Protein AF-A0A7V7UV80-F1 (afdb_monomer)

Radius of gyration: 14.43 Å; Cα contacts (8 Å, |Δi|>4): 220; chains: 1; bounding box: 32×30×46 Å

Foldseek 3Di:
DAAAFDWDWDDDPPDLWTKIFTADCPVQLVQWDFKDKVNHTFAADRDADCVPPDVVCVLVDDGQKYKYFDDPDDDPDPDPHGIMMIGHVVVVVVVCVVPVDQKIWMWIDGPPYDIDIDIDGNVVVVVPPD

Organism: NCBI:txid1071718

Structure (mmCIF, N/CA/C/O backbone):
data_AF-A0A7V7UV80-F1
#
_entry.id   AF-A0A7V7UV80-F1
#
loop_
_atom_site.group_PDB
_atom_site.id
_atom_site.type_symbol
_atom_site.label_atom_id
_atom_site.label_alt_id
_atom_site.label_comp_id
_atom_site.label_asym_id
_atom_site.label_entity_id
_atom_site.label_seq_id
_atom_site.pdbx_PDB_ins_code
_atom_site.Cartn_x
_atom_site.Cartn_y
_atom_site.Cartn_z
_atom_site.occupancy
_atom_site.B_iso_or_equiv
_atom_site.auth_seq_id
_atom_site.auth_comp_id
_atom_site.auth_asym_id
_atom_site.auth_atom_id
_atom_site.pdbx_PDB_model_num
ATOM 1 N N . MET A 1 1 ? -3.753 -13.289 -16.433 1.00 81.06 1 MET A N 1
ATOM 2 C CA . MET A 1 1 ? -3.576 -12.337 -15.319 1.00 81.06 1 MET A CA 1
ATOM 3 C C . MET A 1 1 ? -2.079 -12.171 -15.110 1.00 81.06 1 MET A C 1
ATOM 5 O O . MET A 1 1 ? -1.389 -13.186 -15.100 1.00 81.06 1 MET A O 1
ATOM 9 N N . LYS A 1 2 ? -1.572 -10.935 -15.088 1.00 91.25 2 LYS A N 1
ATOM 10 C CA . LYS A 1 2 ? -0.153 -10.633 -14.846 1.00 91.25 2 LYS A CA 1
ATOM 11 C C . LYS A 1 2 ? 0.145 -10.722 -13.345 1.00 91.25 2 LYS A C 1
ATOM 13 O O . LYS A 1 2 ? -0.745 -10.487 -12.529 1.00 91.25 2 LYS A O 1
ATOM 18 N N . ALA A 1 3 ? 1.382 -11.052 -12.989 1.00 89.38 3 ALA A N 1
ATOM 19 C CA . ALA A 1 3 ? 1.836 -10.922 -11.609 1.00 89.38 3 ALA A CA 1
ATOM 20 C C . ALA A 1 3 ? 1.976 -9.434 -11.256 1.00 89.38 3 ALA A C 1
ATOM 22 O O . ALA A 1 3 ? 2.454 -8.651 -12.079 1.00 89.38 3 ALA A O 1
ATOM 23 N N . ALA A 1 4 ? 1.528 -9.058 -10.061 1.00 91.56 4 ALA A N 1
ATOM 24 C CA . ALA A 1 4 ? 1.824 -7.757 -9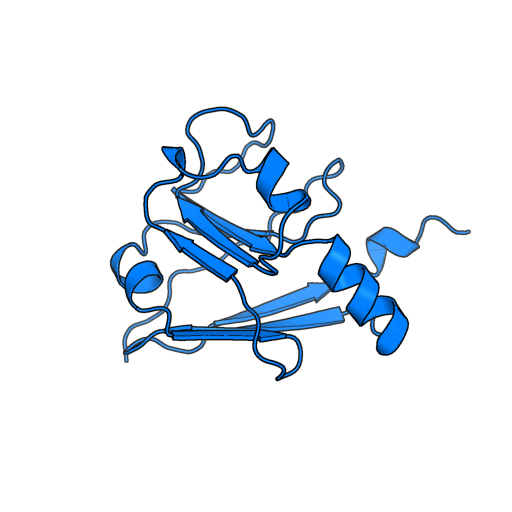.473 1.00 91.56 4 ALA A CA 1
ATOM 25 C C . ALA A 1 4 ? 3.321 -7.664 -9.100 1.00 91.56 4 ALA A C 1
ATOM 27 O O . ALA A 1 4 ? 3.971 -8.712 -8.980 1.00 91.56 4 ALA A O 1
ATOM 28 N N . PRO A 1 5 ? 3.882 -6.451 -8.930 1.00 92.50 5 PRO A N 1
ATOM 29 C CA . PRO A 1 5 ? 5.222 -6.295 -8.375 1.00 92.50 5 PRO A CA 1
ATOM 30 C C . PRO A 1 5 ? 5.316 -6.933 -6.985 1.00 92.50 5 PRO A C 1
ATOM 32 O O . PRO A 1 5 ? 4.309 -7.177 -6.321 1.00 92.50 5 PRO A O 1
ATOM 35 N N . ILE A 1 6 ? 6.540 -7.227 -6.554 1.00 91.12 6 ILE A N 1
ATOM 36 C CA . ILE A 1 6 ? 6.800 -7.747 -5.211 1.00 91.12 6 ILE A CA 1
ATOM 37 C C . ILE A 1 6 ? 6.981 -6.554 -4.280 1.00 91.12 6 ILE A C 1
ATOM 39 O O . ILE A 1 6 ? 7.903 -5.766 -4.473 1.00 91.12 6 ILE A O 1
ATOM 43 N N . LEU A 1 7 ? 6.120 -6.448 -3.269 1.00 91.44 7 LEU A N 1
ATOM 44 C CA . LEU A 1 7 ? 6.193 -5.396 -2.263 1.00 91.44 7 LEU A CA 1
ATOM 45 C C . LEU A 1 7 ? 6.986 -5.871 -1.047 1.00 91.44 7 LEU A C 1
ATOM 47 O O . LEU A 1 7 ? 6.811 -6.996 -0.574 1.00 91.44 7 LEU A O 1
ATOM 51 N N . LYS A 1 8 ? 7.837 -4.989 -0.530 1.00 88.38 8 LYS A N 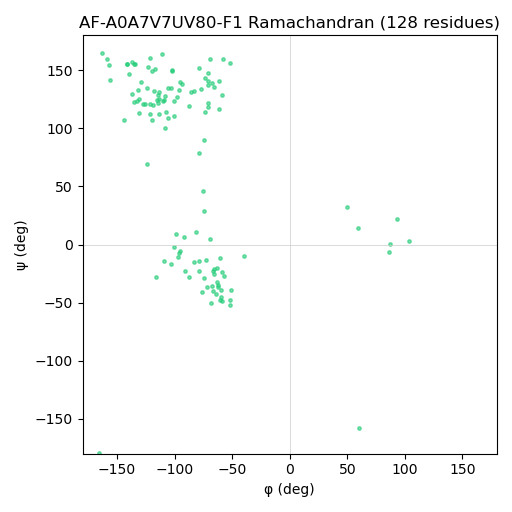1
ATOM 52 C CA . LYS A 1 8 ? 8.632 -5.183 0.683 1.00 88.38 8 LYS A CA 1
ATOM 53 C C . LYS A 1 8 ? 8.140 -4.201 1.734 1.00 88.38 8 LYS A C 1
ATOM 55 O O . LYS A 1 8 ? 8.062 -3.005 1.465 1.00 88.38 8 LYS A O 1
ATOM 60 N N . SER A 1 9 ? 7.758 -4.696 2.910 1.00 82.88 9 SER A N 1
ATOM 61 C CA . SER A 1 9 ? 7.421 -3.818 4.033 1.00 82.88 9 SER A CA 1
ATOM 62 C C . SER A 1 9 ? 8.673 -3.074 4.464 1.00 82.88 9 SER A C 1
ATOM 64 O O . SER A 1 9 ? 9.727 -3.699 4.613 1.00 82.88 9 SER A O 1
ATOM 66 N N . VAL A 1 10 ? 8.551 -1.776 4.705 1.00 75.75 10 VAL A N 1
ATOM 67 C CA . VAL A 1 10 ? 9.644 -0.983 5.252 1.00 75.75 10 VAL A CA 1
ATOM 68 C C . VAL A 1 10 ? 9.235 -0.506 6.637 1.00 75.75 10 VAL A C 1
ATOM 70 O O . VAL A 1 10 ? 8.154 0.048 6.824 1.00 75.75 10 VAL A O 1
ATOM 73 N N . THR A 1 11 ? 10.107 -0.748 7.608 1.00 65.88 11 THR A N 1
ATOM 74 C CA . THR A 1 11 ? 9.933 -0.284 8.983 1.00 65.88 11 THR A CA 1
ATOM 75 C C . THR A 1 11 ? 10.967 0.793 9.238 1.00 65.88 11 THR A C 1
ATOM 77 O O . THR A 1 11 ? 12.161 0.544 9.084 1.00 65.88 11 THR A O 1
ATOM 80 N N . VAL A 1 12 ? 10.520 1.980 9.634 1.00 61.44 12 VAL A N 1
ATOM 81 C CA . VAL A 1 12 ? 11.416 3.078 9.997 1.00 61.44 12 VAL A CA 1
ATOM 82 C C . VAL A 1 12 ? 11.118 3.482 11.420 1.00 61.44 12 VAL A C 1
ATOM 84 O O . VAL A 1 12 ? 10.002 3.874 11.737 1.00 61.44 12 VAL A O 1
ATOM 87 N N . GLU A 1 13 ? 12.133 3.391 12.276 1.00 54.94 13 GLU A N 1
ATOM 88 C CA . GLU A 1 13 ? 12.001 3.617 13.720 1.00 54.94 13 GLU A CA 1
ATOM 89 C C . GLU A 1 13 ? 11.472 5.021 14.070 1.00 54.94 13 GLU A C 1
ATOM 91 O O . GLU A 1 13 ? 10.879 5.208 15.129 1.00 54.94 13 GLU A O 1
ATOM 96 N N . SER A 1 14 ? 11.650 6.004 13.181 1.00 52.12 14 SER A N 1
ATOM 97 C CA . SER A 1 14 ? 11.178 7.385 13.346 1.00 52.12 14 SER A CA 1
ATOM 98 C C . SER A 1 14 ? 9.842 7.694 12.662 1.00 52.12 14 SER A C 1
ATOM 100 O O . SER A 1 14 ? 9.270 8.755 12.913 1.00 52.12 14 SER A O 1
ATOM 102 N N . VAL A 1 15 ? 9.329 6.800 11.810 1.00 52.91 15 VAL A N 1
ATOM 103 C CA . VAL A 1 15 ? 8.117 7.030 11.016 1.00 52.91 15 VAL A CA 1
ATOM 104 C C . VAL A 1 15 ? 7.080 5.977 11.386 1.00 52.91 15 VAL A C 1
ATOM 106 O O . VAL A 1 15 ? 7.155 4.822 10.984 1.00 52.91 15 VAL A O 1
ATOM 109 N N . VAL A 1 16 ? 6.057 6.413 12.120 1.00 61.41 16 VAL A N 1
ATOM 110 C CA . VAL A 1 16 ? 4.891 5.620 12.561 1.00 61.41 16 VAL A CA 1
ATOM 111 C C . VAL A 1 16 ? 3.920 5.371 11.392 1.00 61.41 16 VAL A C 1
ATOM 113 O O . VAL A 1 16 ? 2.709 5.278 11.564 1.00 61.41 16 VAL A O 1
ATOM 116 N N . THR A 1 17 ? 4.435 5.315 10.166 1.00 69.38 17 THR A N 1
ATOM 117 C CA . THR A 1 17 ? 3.632 5.223 8.953 1.00 69.38 17 THR A CA 1
ATOM 118 C C . THR A 1 17 ? 3.884 3.882 8.298 1.00 69.38 17 THR A C 1
ATOM 120 O O . THR A 1 17 ? 5.027 3.580 7.972 1.00 69.38 17 THR A O 1
ATOM 123 N N . PRO A 1 18 ? 2.850 3.059 8.087 1.00 76.94 18 PRO A N 1
ATOM 124 C CA . PRO A 1 18 ? 3.009 1.835 7.335 1.00 76.94 18 PRO A CA 1
ATOM 125 C C . PRO A 1 18 ? 3.219 2.159 5.851 1.00 76.94 18 PRO A C 1
ATOM 127 O O . PRO A 1 18 ? 2.375 2.800 5.214 1.00 76.94 18 PRO A O 1
ATOM 130 N N . PHE A 1 19 ? 4.344 1.710 5.294 1.00 83.75 19 PHE A N 1
ATOM 131 C CA . PHE A 1 19 ? 4.612 1.811 3.866 1.00 83.75 19 PHE A CA 1
ATOM 132 C C . PHE A 1 19 ? 5.323 0.576 3.303 1.00 83.75 19 PHE A C 1
ATOM 134 O O . PHE A 1 19 ? 5.986 -0.188 4.011 1.00 83.75 19 PHE A O 1
ATOM 141 N N . TYR A 1 20 ? 5.140 0.368 2.003 1.00 88.88 20 TYR A N 1
ATOM 142 C CA . TYR A 1 20 ?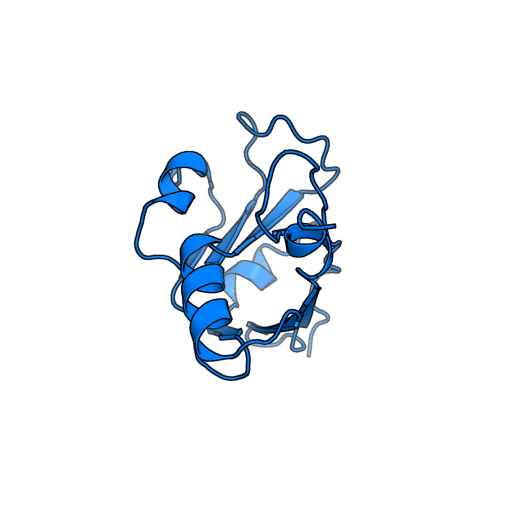 5.809 -0.674 1.232 1.00 88.88 20 TYR A CA 1
ATOM 143 C C . TYR A 1 20 ? 6.640 -0.054 0.128 1.00 88.88 20 TYR A C 1
ATOM 145 O O . TYR A 1 20 ? 6.243 0.959 -0.443 1.00 88.88 20 TYR A O 1
ATOM 153 N N . SER A 1 21 ? 7.736 -0.710 -0.224 1.00 88.69 21 SER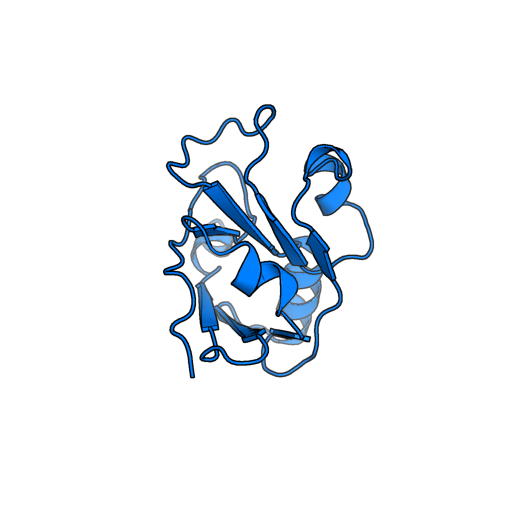 A N 1
ATOM 154 C CA . SER A 1 21 ? 8.542 -0.369 -1.387 1.00 88.69 21 SER A CA 1
ATOM 155 C C . SER A 1 21 ? 8.558 -1.510 -2.405 1.00 88.69 21 SER A C 1
ATOM 157 O O . SER A 1 21 ? 8.366 -2.678 -2.052 1.00 88.69 21 SER A O 1
ATOM 159 N N . PHE A 1 22 ? 8.718 -1.180 -3.684 1.00 91.94 22 PHE A N 1
ATOM 160 C CA . PHE A 1 22 ? 8.779 -2.162 -4.766 1.00 91.94 22 PHE A CA 1
ATOM 161 C C . PHE A 1 22 ? 9.513 -1.622 -5.997 1.00 91.94 22 PHE A C 1
ATOM 163 O O . PHE A 1 22 ? 9.544 -0.418 -6.250 1.00 91.94 22 PHE A O 1
ATOM 170 N N . ASP A 1 23 ? 10.079 -2.539 -6.779 1.00 90.12 23 ASP A N 1
ATOM 171 C CA . ASP A 1 23 ? 10.813 -2.231 -8.007 1.00 90.12 23 ASP A CA 1
ATOM 172 C C . ASP A 1 23 ? 9.910 -2.342 -9.240 1.00 90.12 23 ASP A C 1
ATOM 174 O O . ASP A 1 23 ? 9.100 -3.274 -9.358 1.00 90.12 23 ASP A O 1
ATOM 178 N N . GLY A 1 24 ? 10.067 -1.412 -10.183 1.00 85.62 24 GLY A N 1
ATOM 179 C CA . GLY A 1 24 ? 9.263 -1.335 -11.396 1.00 85.62 24 GLY A CA 1
ATOM 180 C C . GLY A 1 24 ? 7.765 -1.154 -11.136 1.00 85.62 24 GLY A C 1
ATOM 181 O O . GLY A 1 24 ? 7.321 -0.715 -10.083 1.00 85.62 24 GLY A O 1
ATOM 182 N N . GLY A 1 25 ? 6.947 -1.520 -12.126 1.00 86.25 25 GLY A N 1
ATOM 183 C CA . GLY A 1 25 ? 5.491 -1.530 -11.965 1.00 86.25 25 GLY A CA 1
ATOM 184 C C . GLY A 1 25 ? 4.772 -0.254 -12.403 1.00 86.25 25 GLY A C 1
ATOM 185 O O . GLY A 1 25 ? 3.627 -0.072 -12.015 1.00 86.25 25 GLY A O 1
ATOM 186 N N . GLU A 1 26 ? 5.357 0.580 -13.267 1.00 87.81 26 GLU A N 1
ATOM 187 C CA . GLU A 1 26 ? 4.669 1.751 -13.846 1.00 87.81 26 GLU A CA 1
ATOM 188 C C . GLU A 1 26 ? 3.309 1.381 -14.479 1.00 87.81 26 GLU A C 1
ATOM 190 O O . GLU A 1 26 ? 2.284 1.998 -14.187 1.00 87.81 26 GLU A O 1
ATOM 195 N N . ASP A 1 27 ? 3.276 0.318 -15.293 1.00 90.38 27 ASP A N 1
ATOM 196 C CA . ASP A 1 27 ? 2.034 -0.220 -15.868 1.00 90.38 2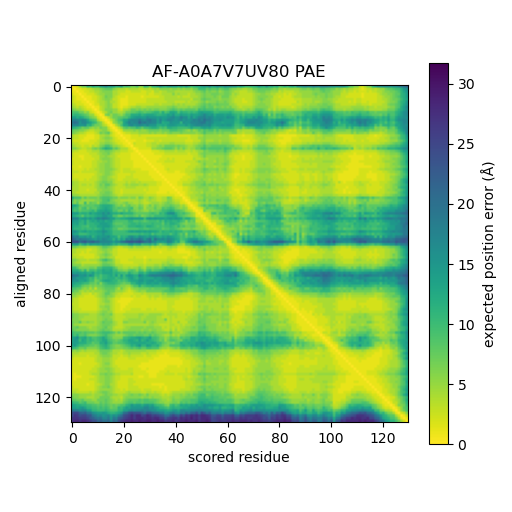7 ASP A CA 1
ATOM 197 C C . ASP A 1 27 ? 1.060 -0.717 -14.791 1.00 90.38 27 ASP A C 1
ATOM 199 O O . ASP A 1 27 ? -0.156 -0.610 -14.952 1.00 90.38 27 ASP A O 1
ATOM 203 N N . TRP A 1 28 ? 1.590 -1.278 -13.699 1.00 91.94 28 TRP A N 1
ATOM 204 C CA . TRP A 1 28 ? 0.780 -1.765 -12.588 1.00 91.94 28 TRP A CA 1
ATOM 205 C C . TRP A 1 28 ? 0.125 -0.596 -11.852 1.00 91.94 28 TRP A C 1
ATOM 207 O O . TRP A 1 28 ? -1.099 -0.593 -11.748 1.00 91.94 28 TRP A O 1
ATOM 217 N N . ILE A 1 29 ? 0.899 0.427 -11.468 1.00 90.31 29 ILE A N 1
ATOM 218 C CA . ILE A 1 29 ? 0.435 1.673 -10.835 1.00 90.31 29 ILE A CA 1
ATOM 219 C C . ILE A 1 29 ? -0.693 2.302 -11.663 1.00 90.31 29 ILE A C 1
ATOM 221 O O . ILE A 1 29 ? -1.791 2.519 -11.156 1.00 90.31 29 ILE A O 1
ATOM 225 N N . LYS A 1 30 ? -0.481 2.490 -12.974 1.00 88.81 30 LYS A N 1
ATOM 226 C CA . LYS A 1 30 ? -1.495 3.056 -13.888 1.00 88.81 30 LYS A CA 1
ATOM 227 C C . LYS A 1 30 ? -2.757 2.201 -14.030 1.00 88.81 30 LYS A C 1
ATOM 229 O O . LYS A 1 30 ? -3.782 2.696 -14.493 1.00 88.81 30 LYS A O 1
ATOM 234 N N . SER A 1 31 ? -2.678 0.915 -13.697 1.00 91.56 31 SER A N 1
ATOM 235 C CA . SER A 1 31 ? -3.799 -0.022 -13.790 1.00 91.56 31 SER A CA 1
ATOM 236 C C . SER A 1 31 ? -4.571 -0.192 -12.481 1.00 91.56 31 SER A C 1
ATOM 238 O O . SER A 1 31 ? -5.593 -0.884 -12.493 1.00 91.56 31 SER A O 1
ATOM 240 N N . ILE A 1 32 ? -4.114 0.413 -11.378 1.00 92.31 32 ILE A N 1
ATOM 241 C CA . ILE A 1 32 ? -4.793 0.351 -10.079 1.00 92.31 32 ILE A CA 1
ATOM 242 C C . ILE A 1 32 ? -6.204 0.917 -10.218 1.00 92.31 32 ILE A C 1
ATOM 244 O O . ILE A 1 32 ? -6.412 2.008 -10.745 1.00 92.31 32 ILE A O 1
ATOM 248 N N . SER A 1 33 ? -7.180 0.142 -9.760 1.00 92.81 33 SER A N 1
ATOM 249 C CA . SER A 1 33 ? -8.600 0.474 -9.852 1.00 92.81 33 SER A CA 1
ATOM 250 C C . SER A 1 33 ? -9.253 0.661 -8.490 1.00 92.81 33 SER A C 1
ATOM 252 O O . SER A 1 33 ? -10.218 1.413 -8.386 1.00 92.81 33 SER A O 1
ATOM 254 N N . GLU A 1 34 ? -8.745 -0.004 -7.453 1.00 94.12 34 GLU A N 1
ATOM 255 C CA . GLU A 1 34 ? -9.313 0.050 -6.110 1.00 94.12 34 GLU A CA 1
ATOM 256 C C . GLU A 1 34 ? -8.247 -0.286 -5.064 1.00 94.12 34 GLU A C 1
ATOM 258 O O . GLU A 1 34 ? -7.434 -1.194 -5.253 1.00 94.12 34 GLU A O 1
ATOM 263 N N . VAL A 1 35 ? -8.294 0.411 -3.931 1.00 93.75 35 VAL A N 1
ATOM 264 C CA . VAL A 1 35 ? -7.599 0.021 -2.704 1.00 93.75 35 VAL A CA 1
ATOM 265 C C . VAL A 1 35 ? -8.639 -0.069 -1.602 1.00 93.75 35 VAL A C 1
ATOM 267 O O . VAL A 1 35 ? -9.484 0.812 -1.479 1.00 93.75 35 VAL A O 1
ATOM 270 N N . THR A 1 36 ? -8.596 -1.133 -0.808 1.00 93.25 36 THR A N 1
ATOM 271 C CA . THR A 1 36 ? -9.499 -1.307 0.337 1.00 93.25 36 THR A CA 1
ATOM 272 C C . THR A 1 36 ? -8.719 -1.503 1.625 1.00 93.25 36 THR A C 1
ATOM 274 O O . THR A 1 36 ? -7.618 -2.046 1.585 1.00 93.25 36 THR A O 1
ATOM 277 N N . LEU A 1 37 ? -9.319 -1.121 2.751 1.00 91.19 37 LEU A N 1
ATOM 278 C CA . LEU A 1 37 ? -8.901 -1.468 4.106 1.00 91.19 37 LEU A CA 1
ATOM 279 C C . LEU A 1 37 ? -10.020 -2.250 4.790 1.00 91.19 37 LEU A C 1
ATOM 281 O O . LEU A 1 37 ? -11.132 -1.745 4.923 1.00 91.19 37 LEU A O 1
ATOM 285 N N . ASN A 1 38 ? -9.747 -3.484 5.216 1.00 88.00 38 ASN A N 1
ATOM 286 C CA . ASN A 1 38 ? -10.737 -4.376 5.834 1.00 88.00 38 ASN A CA 1
ATOM 287 C C . ASN A 1 38 ? -12.048 -4.480 5.018 1.00 88.00 38 ASN A C 1
ATOM 289 O O . ASN A 1 38 ? -13.134 -4.650 5.568 1.00 88.00 38 ASN A O 1
ATOM 293 N N . GLY A 1 39 ? -11.941 -4.370 3.688 1.00 86.88 39 GLY A N 1
ATOM 294 C CA . GLY A 1 39 ? -13.069 -4.390 2.752 1.00 86.88 39 GLY A CA 1
ATOM 295 C C . GLY A 1 39 ? -13.754 -3.040 2.501 1.00 86.88 39 GLY A C 1
ATOM 296 O O . GLY A 1 39 ? -14.597 -2.973 1.610 1.00 86.88 39 GLY A O 1
ATOM 297 N N . ALA A 1 40 ? -13.396 -1.971 3.217 1.00 89.31 40 ALA A N 1
ATOM 298 C CA . ALA A 1 40 ? -13.878 -0.617 2.948 1.00 89.31 40 ALA A CA 1
ATOM 299 C C . ALA A 1 40 ? -12.998 0.072 1.886 1.00 89.31 40 ALA A C 1
ATOM 301 O O . ALA A 1 40 ? -11.773 0.024 2.011 1.00 89.31 40 ALA A O 1
ATOM 302 N N . PRO A 1 41 ? -13.573 0.695 0.842 1.00 91.62 41 PRO A N 1
ATOM 303 C CA . PRO A 1 41 ? -12.798 1.375 -0.191 1.00 91.62 41 PRO A CA 1
ATOM 304 C C . PRO A 1 41 ? -12.091 2.605 0.374 1.00 91.62 41 PRO A C 1
ATOM 306 O O . PRO A 1 41 ? -12.678 3.365 1.145 1.00 91.62 41 PRO A O 1
ATOM 309 N N . LEU A 1 42 ? -10.844 2.798 -0.049 1.00 90.25 42 LEU A N 1
ATOM 310 C CA . LEU A 1 42 ? -10.042 3.960 0.292 1.00 90.25 42 LEU A CA 1
ATOM 311 C C . LEU A 1 42 ? -9.990 4.968 -0.855 1.00 90.25 42 LEU A C 1
ATOM 313 O O . LEU A 1 42 ? -9.982 4.602 -2.032 1.00 90.25 42 LEU A O 1
ATOM 317 N N . THR A 1 43 ? -9.875 6.241 -0.501 1.00 89.44 43 THR A N 1
ATOM 318 C CA . THR A 1 43 ? -9.536 7.335 -1.408 1.00 89.44 43 THR A CA 1
ATOM 319 C C . THR A 1 43 ? -8.046 7.613 -1.329 1.00 89.44 43 THR A C 1
ATOM 321 O O . THR A 1 43 ? -7.475 7.723 -0.248 1.00 89.44 43 THR A O 1
ATOM 324 N N . GLY A 1 44 ? -7.387 7.748 -2.470 1.00 84.69 44 GLY A N 1
ATOM 325 C CA . GLY A 1 44 ? -5.955 7.990 -2.494 1.00 84.69 44 GLY A CA 1
ATOM 326 C C . GLY A 1 44 ? -5.470 8.458 -3.848 1.00 84.69 44 GLY A C 1
ATOM 327 O O . GLY A 1 44 ? -6.251 8.613 -4.790 1.00 84.69 44 GLY A O 1
ATOM 328 N N . VAL A 1 45 ? -4.166 8.687 -3.933 1.00 83.25 45 VAL A N 1
ATOM 329 C CA . VAL A 1 45 ? -3.514 9.157 -5.154 1.00 83.25 45 VAL A CA 1
ATOM 330 C C . VAL A 1 45 ? -2.583 8.073 -5.671 1.00 83.25 45 VAL A C 1
ATOM 332 O O . VAL A 1 45 ? -1.780 7.509 -4.934 1.00 83.25 45 VAL A O 1
ATOM 335 N N . SER A 1 46 ? -2.688 7.782 -6.962 1.00 84.06 46 SER A N 1
ATOM 336 C CA . SER A 1 46 ? -1.738 6.940 -7.678 1.00 84.06 46 SER A CA 1
ATOM 337 C C . SER A 1 46 ? -1.152 7.765 -8.818 1.00 84.06 46 SER A C 1
ATOM 339 O O . SER A 1 46 ? -1.879 8.177 -9.723 1.00 84.06 46 SER A O 1
ATOM 341 N N . THR A 1 47 ? 0.140 8.083 -8.742 1.00 78.69 47 THR A N 1
ATOM 342 C CA . THR A 1 47 ? 0.842 8.906 -9.739 1.00 78.69 47 THR A CA 1
ATOM 343 C C . THR A 1 47 ? 2.179 8.271 -10.095 1.00 78.69 47 THR A C 1
ATOM 345 O O . THR A 1 47 ? 2.737 7.503 -9.327 1.00 78.69 47 THR A O 1
ATOM 348 N N . THR A 1 48 ? 2.700 8.572 -11.281 1.00 76.00 48 THR A N 1
ATOM 349 C CA . THR A 1 48 ? 4.047 8.159 -11.705 1.00 76.00 48 THR A CA 1
ATOM 350 C C . THR A 1 48 ? 5.073 9.277 -11.540 1.00 76.00 48 THR A C 1
ATOM 352 O O . THR A 1 48 ? 6.172 9.184 -12.067 1.00 76.00 48 THR A O 1
ATOM 355 N N . ASP A 1 49 ? 4.695 10.375 -10.893 1.00 68.56 49 ASP A N 1
ATOM 356 C CA . ASP A 1 49 ? 5.516 11.573 -10.759 1.00 68.56 49 ASP A CA 1
ATOM 357 C C . ASP A 1 49 ? 5.277 12.192 -9.380 1.00 68.56 49 ASP A C 1
ATOM 359 O O . ASP A 1 49 ? 4.203 12.752 -9.124 1.00 68.56 49 ASP A O 1
ATOM 363 N N . LEU A 1 50 ? 6.278 12.051 -8.503 1.00 62.72 50 LEU A N 1
ATOM 364 C CA . LEU A 1 50 ? 6.268 12.602 -7.148 1.00 62.72 50 LEU A CA 1
ATOM 365 C C . LEU A 1 50 ? 6.587 14.088 -7.081 1.00 62.72 50 LEU A C 1
ATOM 367 O O . LEU A 1 50 ? 6.290 14.698 -6.062 1.00 62.72 50 LEU A O 1
ATOM 371 N N . SER A 1 51 ? 7.115 14.709 -8.141 1.00 61.59 51 SER A N 1
ATOM 372 C CA . SER A 1 51 ? 7.412 16.153 -8.119 1.00 61.59 51 SER A CA 1
ATOM 373 C C . SER A 1 51 ? 6.164 17.019 -7.884 1.00 61.59 51 SER A C 1
ATOM 375 O O . SER A 1 51 ? 6.259 18.217 -7.628 1.00 61.59 51 SER A O 1
ATOM 377 N N . LYS A 1 52 ? 4.980 16.403 -7.967 1.00 59.50 52 LYS A N 1
ATOM 378 C CA . LYS A 1 52 ? 3.666 17.011 -7.755 1.00 59.50 52 LYS A CA 1
ATOM 379 C C . LYS A 1 52 ? 3.109 16.812 -6.346 1.00 59.50 52 LYS A C 1
ATOM 381 O O . LYS A 1 52 ? 2.047 17.363 -6.066 1.00 59.50 52 LYS A O 1
ATOM 386 N N . ILE A 1 53 ? 3.755 16.005 -5.505 1.00 62.31 53 ILE A N 1
ATOM 387 C CA . ILE A 1 53 ? 3.261 15.642 -4.175 1.00 62.31 53 ILE A CA 1
ATOM 388 C C . ILE A 1 53 ? 4.389 15.845 -3.172 1.00 62.31 53 ILE A C 1
ATOM 390 O O . ILE A 1 53 ? 5.371 15.108 -3.174 1.00 62.31 53 ILE A O 1
ATOM 394 N N . ASP A 1 54 ? 4.221 16.818 -2.283 1.00 66.00 54 ASP A N 1
ATOM 395 C CA . ASP A 1 54 ? 5.042 16.878 -1.082 1.00 66.00 54 ASP A CA 1
ATOM 396 C C . ASP A 1 54 ? 4.572 15.765 -0.134 1.00 66.00 54 ASP A C 1
ATOM 398 O O . ASP A 1 54 ? 3.430 15.751 0.330 1.00 66.00 54 ASP A O 1
ATOM 402 N N . VAL A 1 55 ? 5.435 14.778 0.119 1.00 62.12 55 VAL A N 1
ATOM 403 C CA . VAL A 1 55 ? 5.106 13.637 0.987 1.00 62.12 55 VAL A CA 1
ATOM 404 C C . VAL A 1 55 ? 4.912 14.079 2.446 1.00 62.12 55 VAL A C 1
ATOM 406 O O . VAL A 1 55 ? 4.192 13.414 3.196 1.00 62.12 55 VAL A O 1
ATOM 409 N N . ASN A 1 56 ? 5.485 15.219 2.848 1.00 63.00 56 ASN A N 1
ATOM 410 C CA . ASN A 1 56 ? 5.225 15.813 4.160 1.00 63.00 56 ASN A CA 1
ATOM 411 C C . ASN A 1 56 ? 3.812 16.411 4.228 1.00 63.00 56 ASN A C 1
ATOM 413 O O . ASN A 1 56 ? 3.140 16.267 5.251 1.00 63.00 56 ASN A O 1
ATOM 417 N N . ASP A 1 57 ? 3.325 17.001 3.133 1.00 60.31 57 ASP A N 1
ATOM 418 C CA . ASP A 1 57 ? 1.944 17.493 3.032 1.00 60.31 57 ASP A CA 1
ATOM 419 C C . ASP A 1 57 ? 0.934 16.350 2.862 1.00 60.31 57 ASP A C 1
ATOM 421 O O . ASP A 1 57 ? -0.189 16.442 3.356 1.00 60.31 57 ASP A O 1
ATOM 425 N N . TYR A 1 58 ? 1.333 15.223 2.257 1.00 64.06 58 TYR A N 1
ATOM 426 C CA . TYR A 1 58 ? 0.490 14.025 2.148 1.00 64.06 58 TYR A CA 1
ATOM 427 C C . TYR A 1 58 ? 0.024 13.496 3.520 1.00 64.06 58 TYR A C 1
ATOM 429 O O . TYR A 1 58 ? -1.059 12.920 3.630 1.00 64.06 58 TYR A O 1
ATOM 437 N N . GLN A 1 59 ? 0.784 13.734 4.594 1.00 60.53 59 GLN A N 1
ATOM 438 C CA . GLN A 1 59 ? 0.347 13.375 5.949 1.00 60.53 59 GLN A CA 1
ATOM 439 C C . GLN A 1 59 ? -0.773 14.285 6.497 1.00 60.53 59 GLN A C 1
ATOM 441 O O . GLN A 1 59 ? -1.413 13.920 7.485 1.00 60.53 59 GLN A O 1
ATOM 446 N N . ASN A 1 60 ? -1.048 15.430 5.861 1.00 57.75 60 ASN A N 1
ATOM 447 C CA . ASN A 1 60 ? -1.987 16.449 6.337 1.00 57.75 60 ASN A CA 1
ATOM 448 C C . ASN A 1 60 ? -3.302 16.564 5.539 1.00 57.75 60 ASN A C 1
ATOM 450 O O . ASN A 1 60 ? -4.243 17.149 6.077 1.00 57.75 60 ASN A O 1
ATOM 454 N N . ASP A 1 61 ? -3.418 15.974 4.341 1.00 59.69 61 ASP A N 1
ATOM 455 C CA . ASP A 1 61 ? -4.588 16.136 3.455 1.00 59.69 61 ASP A CA 1
ATOM 456 C C . ASP A 1 61 ? -5.312 14.822 3.083 1.00 59.69 61 ASP A C 1
ATOM 458 O O . ASP A 1 61 ? -4.772 13.727 3.205 1.00 59.69 61 ASP A O 1
ATOM 462 N N . GLU A 1 62 ? -6.568 14.971 2.636 1.00 70.69 62 GLU A N 1
ATOM 463 C CA . GLU A 1 62 ? -7.703 14.032 2.430 1.00 70.69 62 GLU A CA 1
ATOM 464 C C . GLU A 1 62 ? -7.441 12.613 1.861 1.00 70.69 62 GLU A C 1
ATOM 466 O O . GLU A 1 62 ? -8.347 11.772 1.849 1.00 70.69 62 GLU A O 1
ATOM 471 N N . ALA A 1 63 ? -6.240 12.315 1.374 1.00 82.06 63 ALA A N 1
ATOM 472 C CA . ALA A 1 63 ? -5.889 11.013 0.821 1.00 82.06 63 ALA A CA 1
ATOM 473 C C . ALA A 1 63 ? -5.490 10.011 1.923 1.00 82.06 63 ALA A C 1
ATOM 475 O O . ALA A 1 63 ? -4.677 10.285 2.803 1.00 82.06 63 ALA A O 1
ATOM 476 N N . GLN A 1 64 ? -6.052 8.806 1.852 1.00 88.31 64 GLN A N 1
ATOM 477 C CA . GLN A 1 64 ? -5.831 7.714 2.806 1.00 88.31 64 GLN A CA 1
ATOM 478 C C . GLN A 1 64 ? -4.669 6.803 2.387 1.00 88.31 64 GLN A C 1
ATOM 480 O O . GLN A 1 64 ? -4.080 6.126 3.233 1.00 88.31 64 GLN A O 1
ATOM 485 N N . TYR A 1 65 ? -4.331 6.778 1.094 1.00 88.75 65 TYR A N 1
ATOM 486 C CA . TYR A 1 65 ? -3.136 6.120 0.564 1.00 88.75 65 TYR A CA 1
ATOM 487 C C . TYR A 1 65 ? -2.484 6.938 -0.575 1.00 88.75 65 TYR A C 1
ATOM 489 O 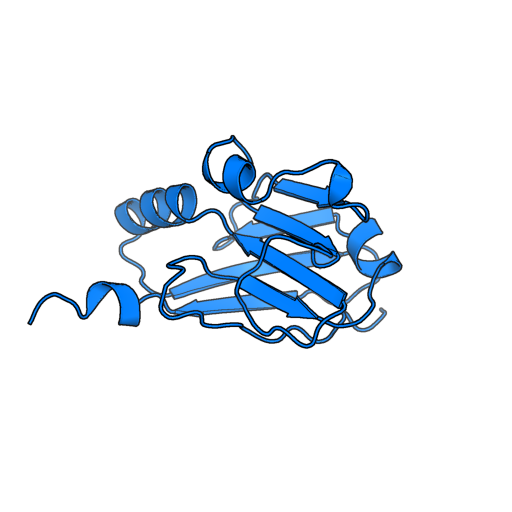O . TYR A 1 65 ? -3.153 7.700 -1.282 1.00 88.75 65 TYR A O 1
ATOM 497 N N . LEU A 1 66 ? -1.183 6.730 -0.784 1.00 88.12 66 LEU A N 1
ATOM 498 C CA . LEU A 1 66 ? -0.387 7.250 -1.898 1.00 88.12 66 LEU A CA 1
ATOM 499 C C . LEU A 1 66 ? 0.430 6.112 -2.510 1.00 88.12 66 LEU A C 1
ATOM 501 O O . LEU A 1 66 ? 1.071 5.369 -1.775 1.00 88.12 66 LEU A O 1
ATOM 505 N N . ILE A 1 67 ? 0.430 5.991 -3.839 1.00 89.38 67 ILE A N 1
ATOM 506 C CA . ILE A 1 67 ? 1.279 5.055 -4.594 1.00 89.38 67 ILE A CA 1
ATOM 507 C C . ILE A 1 67 ? 2.026 5.834 -5.669 1.00 89.38 67 ILE A C 1
ATOM 509 O O . ILE A 1 67 ? 1.386 6.460 -6.519 1.00 89.38 67 ILE A O 1
ATOM 513 N N . SER A 1 68 ? 3.356 5.802 -5.634 1.00 85.69 68 SER A N 1
ATOM 514 C CA . SER A 1 68 ? 4.185 6.628 -6.514 1.00 85.69 68 SER A CA 1
ATOM 515 C C . SER A 1 68 ? 5.637 6.14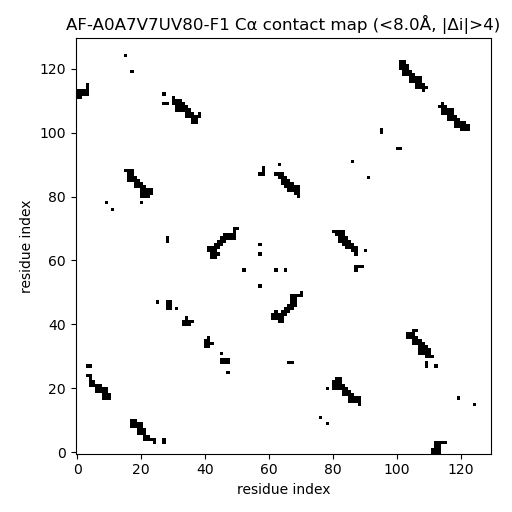3 -6.591 1.00 85.69 68 SER A C 1
ATOM 517 O O . SER A 1 68 ? 6.037 5.378 -5.713 1.00 85.69 68 SER A O 1
ATOM 519 N N . PRO A 1 69 ? 6.455 6.584 -7.572 1.00 85.75 69 PRO A N 1
ATOM 520 C CA . PRO A 1 69 ? 7.909 6.437 -7.499 1.00 85.75 69 PRO A CA 1
ATOM 521 C C . PRO A 1 69 ? 8.471 6.972 -6.182 1.00 85.75 69 PRO A C 1
ATOM 523 O O . PRO A 1 69 ? 7.825 7.802 -5.559 1.00 85.75 69 PRO A O 1
ATOM 526 N N . LEU A 1 70 ? 9.638 6.515 -5.742 1.00 79.38 70 LEU A N 1
ATOM 527 C CA . LEU A 1 70 ? 10.335 7.068 -4.578 1.00 79.38 70 LEU A CA 1
ATOM 528 C C . LEU A 1 70 ? 10.880 8.472 -4.930 1.00 79.38 70 LEU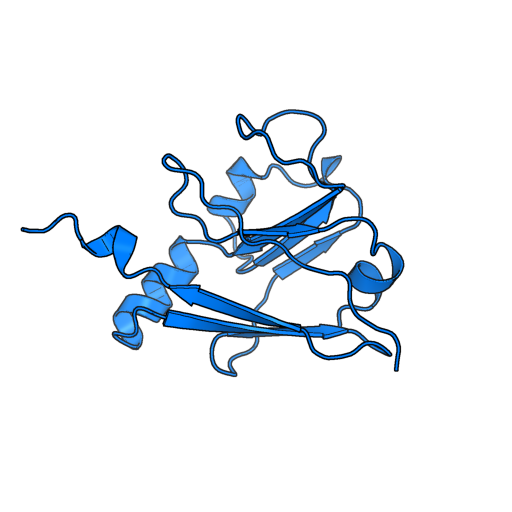 A C 1
ATOM 530 O O . LEU A 1 70 ? 11.313 8.671 -6.069 1.00 79.38 70 LEU A O 1
ATOM 534 N N . PRO A 1 71 ? 10.841 9.470 -4.023 1.00 69.88 71 PRO A N 1
ATOM 535 C CA . PRO A 1 71 ? 11.325 10.804 -4.359 1.00 69.88 71 PRO A CA 1
ATOM 536 C C . PRO A 1 71 ? 12.852 10.805 -4.407 1.00 69.88 71 PRO A C 1
ATOM 538 O O . PRO A 1 71 ? 13.494 10.152 -3.589 1.00 69.88 71 PRO A O 1
ATOM 541 N N . GLU A 1 72 ? 13.433 11.560 -5.345 1.00 63.12 72 GLU A N 1
ATOM 542 C CA . GLU A 1 72 ? 14.896 11.684 -5.464 1.00 63.12 72 GLU A CA 1
ATOM 543 C C . GLU A 1 72 ? 15.527 12.387 -4.245 1.00 63.12 72 GLU A C 1
ATOM 545 O O . GLU A 1 72 ? 16.687 12.141 -3.926 1.00 63.12 72 GLU A O 1
ATOM 550 N N . GLU A 1 73 ? 14.763 13.230 -3.537 1.00 60.81 73 GLU A N 1
ATOM 551 C CA . GLU A 1 73 ? 15.198 13.974 -2.351 1.00 60.81 73 GLU A CA 1
ATOM 552 C C . GLU A 1 73 ? 14.090 13.996 -1.278 1.00 60.81 73 GLU A C 1
ATOM 554 O O . GLU A 1 73 ? 12.904 14.057 -1.600 1.00 60.81 73 GLU A O 1
ATOM 559 N N . GLY A 1 74 ? 14.464 13.987 0.008 1.00 54.66 74 GLY A N 1
ATOM 560 C CA . GLY A 1 74 ? 13.532 14.242 1.120 1.00 54.66 74 GLY A CA 1
ATOM 561 C C . GLY A 1 74 ? 13.069 13.023 1.927 1.00 54.66 74 GLY A C 1
ATOM 562 O O . GLY A 1 74 ? 12.286 13.191 2.859 1.00 54.66 74 GLY A O 1
ATOM 563 N N . PHE A 1 75 ? 13.568 11.820 1.629 1.00 60.06 75 PHE A N 1
ATOM 564 C CA . PHE A 1 75 ? 13.460 10.669 2.530 1.00 60.06 75 PHE A CA 1
ATOM 565 C C . PHE A 1 75 ? 14.823 10.391 3.175 1.00 60.06 75 PHE A C 1
ATOM 567 O O . PHE A 1 75 ? 15.728 9.887 2.519 1.00 60.06 75 PHE A O 1
ATOM 574 N N . ASP A 1 76 ? 14.955 10.666 4.476 1.00 57.78 76 ASP A N 1
ATOM 575 C CA . ASP A 1 76 ? 16.089 10.211 5.303 1.00 57.78 76 ASP A CA 1
ATOM 576 C C . ASP A 1 76 ? 15.946 8.711 5.637 1.00 57.78 76 ASP A C 1
ATOM 578 O O . ASP A 1 76 ? 16.036 8.284 6.790 1.00 57.78 76 ASP A O 1
ATOM 582 N N . ILE A 1 77 ? 15.624 7.896 4.633 1.00 59.88 77 ILE A N 1
ATOM 583 C CA . ILE A 1 77 ? 15.404 6.461 4.782 1.00 59.88 77 ILE A CA 1
ATOM 584 C C . ILE A 1 77 ? 16.126 5.767 3.634 1.00 59.88 77 ILE A C 1
ATOM 586 O O . ILE A 1 77 ? 15.855 6.031 2.465 1.00 59.88 77 ILE A O 1
ATOM 590 N N . ASP A 1 78 ? 17.035 4.864 3.988 1.00 66.69 78 ASP A N 1
ATOM 591 C CA . ASP A 1 78 ? 17.766 4.030 3.040 1.00 66.69 78 ASP A CA 1
ATOM 592 C C . ASP A 1 78 ? 16.833 2.932 2.499 1.00 66.69 78 ASP A C 1
ATOM 594 O O . ASP A 1 78 ? 16.656 1.875 3.111 1.00 66.69 78 ASP A O 1
ATOM 598 N N . ILE A 1 79 ? 16.140 3.231 1.396 1.00 73.38 79 ILE A N 1
ATOM 599 C CA . ILE A 1 79 ? 15.230 2.305 0.714 1.00 73.38 79 ILE A CA 1
ATOM 600 C C . ILE A 1 79 ? 15.812 1.970 -0.657 1.00 73.38 79 ILE A C 1
ATOM 602 O O . ILE A 1 79 ? 15.801 2.794 -1.567 1.00 73.38 79 ILE A O 1
ATOM 606 N N . GLU A 1 80 ? 16.231 0.720 -0.845 1.00 78.00 80 GLU A N 1
ATOM 607 C CA . GLU A 1 80 ? 16.566 0.184 -2.169 1.00 78.00 80 GLU A CA 1
ATOM 608 C C . GLU A 1 80 ? 15.281 -0.198 -2.934 1.00 78.00 80 GLU A C 1
ATOM 610 O O . GLU A 1 80 ? 14.883 -1.370 -2.948 1.00 78.00 80 GLU A O 1
ATOM 615 N N . ALA A 1 81 ? 14.591 0.796 -3.512 1.00 85.44 81 ALA A N 1
ATOM 616 C CA . ALA A 1 81 ? 13.433 0.589 -4.387 1.00 85.44 81 ALA A CA 1
ATOM 617 C C . ALA A 1 81 ? 13.142 1.778 -5.319 1.00 85.44 81 ALA A C 1
ATOM 619 O O . ALA A 1 81 ? 13.496 2.916 -5.024 1.00 85.44 81 ALA A O 1
ATOM 620 N N . GLU A 1 82 ? 12.410 1.523 -6.407 1.00 86.69 82 GLU A N 1
ATOM 621 C CA . GLU A 1 82 ? 11.964 2.568 -7.345 1.00 86.69 82 GLU A CA 1
ATOM 622 C C . GLU A 1 82 ? 10.626 3.217 -6.966 1.00 86.69 82 GLU A C 1
ATOM 624 O O . GLU A 1 82 ? 10.375 4.357 -7.350 1.00 86.69 82 GLU A O 1
ATOM 629 N N . ASN A 1 83 ? 9.743 2.505 -6.261 1.00 87.62 83 ASN A N 1
ATOM 630 C CA . ASN A 1 83 ? 8.381 2.949 -5.959 1.00 87.62 83 ASN A CA 1
ATOM 631 C C . ASN A 1 83 ? 7.992 2.648 -4.513 1.00 87.62 83 ASN A C 1
ATOM 633 O O . ASN A 1 83 ? 8.526 1.734 -3.880 1.00 87.62 83 ASN A O 1
ATOM 637 N N . ILE A 1 84 ? 7.008 3.398 -4.017 1.00 87.75 84 ILE A N 1
ATOM 638 C CA . ILE A 1 84 ? 6.472 3.299 -2.664 1.00 87.75 84 ILE A CA 1
ATOM 639 C C . ILE A 1 84 ? 4.946 3.331 -2.624 1.00 87.75 84 ILE A C 1
ATOM 641 O O . ILE A 1 84 ? 4.274 3.890 -3.494 1.00 87.75 84 ILE A O 1
ATOM 645 N N . ILE A 1 85 ? 4.410 2.752 -1.555 1.00 89.50 85 ILE A N 1
ATOM 646 C CA . ILE A 1 85 ? 3.015 2.857 -1.133 1.00 89.50 85 ILE A CA 1
ATOM 647 C C . ILE A 1 85 ? 2.997 3.338 0.305 1.00 89.50 85 ILE A C 1
ATOM 649 O O . ILE A 1 85 ? 3.525 2.635 1.158 1.00 89.50 85 ILE A O 1
ATOM 653 N N . ILE A 1 86 ? 2.360 4.471 0.586 1.00 86.06 86 ILE A N 1
ATOM 654 C CA . ILE A 1 86 ? 2.242 5.041 1.933 1.00 86.06 86 ILE A CA 1
ATOM 655 C C . ILE A 1 86 ? 0.767 5.096 2.331 1.00 86.06 86 ILE A C 1
ATOM 657 O O . ILE A 1 86 ? -0.056 5.613 1.576 1.00 86.06 86 ILE A O 1
ATOM 661 N N . PHE A 1 87 ? 0.428 4.632 3.534 1.00 86.75 87 PHE A N 1
ATOM 662 C CA . PHE A 1 87 ? -0.917 4.769 4.105 1.00 86.75 87 PHE A CA 1
ATOM 663 C C . PHE A 1 87 ? -0.950 5.872 5.165 1.00 86.75 87 PHE A C 1
ATOM 665 O O . PHE A 1 87 ? -0.061 5.947 6.006 1.00 86.75 87 PHE A O 1
ATOM 672 N N . ASN A 1 88 ? -1.960 6.742 5.137 1.00 84.38 88 ASN A N 1
ATOM 673 C CA . ASN A 1 88 ? -2.036 7.890 6.044 1.00 84.38 88 ASN A CA 1
ATOM 674 C C . ASN A 1 88 ? -2.332 7.449 7.494 1.00 84.38 88 ASN A C 1
ATOM 676 O O . ASN A 1 88 ? -3.400 6.908 7.784 1.00 84.38 88 ASN A O 1
ATOM 680 N N . VAL A 1 89 ? -1.412 7.740 8.421 1.00 77.75 89 VAL A N 1
ATOM 681 C CA . VAL A 1 89 ? -1.498 7.342 9.842 1.00 77.75 89 VAL A CA 1
ATOM 682 C C . VAL A 1 89 ? -2.727 7.896 10.543 1.00 77.75 89 VAL A C 1
ATOM 684 O O . VAL A 1 89 ? -3.331 7.192 11.350 1.00 77.75 89 VAL A O 1
ATOM 687 N N . LYS A 1 90 ? -3.117 9.143 10.255 1.00 78.50 90 LYS A N 1
ATOM 688 C CA . LYS A 1 90 ? -4.276 9.769 10.899 1.00 78.50 90 LYS A CA 1
ATOM 689 C C . LYS A 1 90 ? -5.538 8.962 10.615 1.00 78.50 90 LYS A C 1
ATOM 691 O O . LYS A 1 90 ? -6.277 8.648 11.544 1.00 78.50 90 LYS A O 1
ATOM 696 N N . TYR A 1 91 ? -5.725 8.560 9.359 1.00 80.69 91 TYR A N 1
ATOM 697 C CA . TYR A 1 91 ? -6.846 7.713 8.973 1.00 80.69 91 TYR A CA 1
ATOM 698 C C . TYR A 1 91 ? -6.776 6.333 9.641 1.00 80.69 91 TYR A C 1
ATOM 700 O O . TYR A 1 91 ? -7.775 5.846 10.167 1.00 80.69 91 TYR A O 1
ATOM 708 N N . LEU A 1 92 ? -5.591 5.717 9.701 1.00 79.94 92 LEU A N 1
ATOM 709 C CA . LEU A 1 92 ? -5.433 4.435 10.395 1.00 79.94 92 LEU A CA 1
ATOM 710 C C . LEU A 1 92 ? -5.739 4.533 11.887 1.00 79.94 92 LEU A C 1
ATOM 712 O O . LEU A 1 92 ? -6.343 3.614 12.426 1.00 79.94 92 LEU A O 1
ATOM 716 N N . ASN A 1 93 ? -5.384 5.637 12.544 1.00 77.38 93 ASN A N 1
ATOM 717 C CA . ASN A 1 93 ? -5.725 5.881 13.943 1.00 77.38 93 ASN A CA 1
ATOM 718 C C . ASN A 1 93 ? -7.243 6.051 14.143 1.00 77.38 93 ASN A C 1
ATOM 720 O O . ASN A 1 93 ? -7.797 5.518 15.102 1.00 77.38 93 ASN A O 1
ATOM 724 N N . GLU A 1 94 ? -7.934 6.742 13.234 1.00 80.50 94 GLU A N 1
ATOM 725 C CA . GLU A 1 94 ? -9.401 6.846 13.268 1.00 80.50 94 GLU A CA 1
ATOM 726 C C . GLU A 1 94 ? -10.056 5.456 13.156 1.00 80.50 94 GLU A C 1
ATOM 728 O O . GLU A 1 94 ? -10.879 5.088 13.995 1.00 80.50 94 GLU A O 1
ATOM 733 N N . VAL A 1 95 ? -9.615 4.633 12.198 1.00 78.25 95 VAL A N 1
ATOM 734 C CA . VAL A 1 95 ? -10.112 3.253 12.037 1.00 78.25 95 VAL A CA 1
ATOM 735 C C . VAL A 1 95 ? -9.697 2.353 13.210 1.00 78.25 95 VAL A C 1
ATOM 737 O O . VAL A 1 95 ? -10.464 1.482 13.630 1.00 78.25 95 VAL A O 1
ATOM 740 N N . PHE A 1 96 ? -8.503 2.552 13.775 1.00 76.50 96 PHE A N 1
ATOM 741 C CA . PHE A 1 96 ? -8.022 1.831 14.956 1.00 76.50 96 PHE A CA 1
ATOM 742 C C . PHE A 1 96 ? -8.963 2.032 16.145 1.00 76.50 96 PHE A C 1
ATOM 744 O O . PHE A 1 96 ? -9.378 1.060 16.777 1.00 76.50 96 PHE A O 1
ATOM 751 N N . GLN A 1 97 ? -9.338 3.283 16.421 1.00 75.19 97 GLN A N 1
ATOM 752 C CA . GLN A 1 97 ? -10.241 3.626 17.522 1.00 75.19 97 GLN A CA 1
ATOM 753 C C . GLN A 1 97 ? -11.638 3.027 17.340 1.00 75.19 97 GLN A C 1
ATOM 755 O O . GLN A 1 97 ? -12.282 2.670 18.326 1.00 75.19 97 GLN A O 1
ATOM 760 N N . GLU A 1 98 ? -12.096 2.883 16.098 1.00 73.12 98 GLU A N 1
ATOM 761 C CA . GLU A 1 98 ? -13.392 2.279 15.792 1.00 73.12 98 GLU A CA 1
ATOM 762 C C . GLU A 1 98 ? -13.377 0.747 15.931 1.00 73.12 98 GLU A C 1
ATOM 764 O O . GLU A 1 98 ? -14.329 0.153 16.438 1.00 73.12 98 GLU A O 1
ATOM 769 N N . THR A 1 99 ? -12.297 0.097 15.487 1.00 72.88 99 THR A N 1
ATOM 770 C CA . THR A 1 99 ? -12.256 -1.366 15.311 1.00 72.88 99 THR A CA 1
ATOM 771 C C . THR A 1 99 ? -11.505 -2.119 16.409 1.00 72.88 99 THR A C 1
ATOM 773 O O . THR A 1 99 ? -11.634 -3.342 16.494 1.00 72.88 99 THR A O 1
ATOM 776 N N . GLY A 1 100 ? -10.688 -1.437 17.221 1.00 70.75 100 GLY A N 1
ATOM 777 C CA . GLY A 1 100 ? -9.842 -2.049 18.255 1.00 70.75 100 GLY A CA 1
ATOM 778 C C . GLY A 1 100 ? -8.838 -3.082 17.724 1.00 70.75 100 GLY A C 1
ATOM 779 O O . GLY A 1 100 ? -8.310 -3.880 18.498 1.00 70.75 100 GLY A O 1
ATOM 780 N N . THR A 1 101 ? -8.613 -3.123 16.406 1.00 69.81 101 THR A N 1
ATOM 781 C CA . THR A 1 101 ? -7.781 -4.132 15.742 1.00 69.81 101 THR A CA 1
ATOM 782 C C . THR A 1 101 ? -6.383 -3.572 15.514 1.00 69.81 101 THR A C 1
ATOM 784 O O . THR A 1 101 ? -6.241 -2.514 14.915 1.00 69.81 101 THR A O 1
ATOM 787 N N . LEU A 1 102 ? -5.344 -4.287 15.955 1.00 76.56 102 LEU A N 1
ATOM 788 C CA . LEU A 1 102 ? -3.942 -3.871 15.778 1.00 76.56 102 LEU A CA 1
ATOM 789 C C . LEU A 1 102 ? -3.372 -4.245 14.401 1.00 76.56 102 LEU A C 1
ATOM 791 O O . LEU A 1 102 ? -2.349 -3.710 13.987 1.00 76.56 102 LEU A O 1
ATOM 795 N N . THR A 1 103 ? -4.055 -5.135 13.680 1.00 81.69 103 THR A N 1
ATOM 796 C CA . THR A 1 103 ? -3.672 -5.599 12.347 1.00 81.69 103 THR A CA 1
ATOM 797 C C . THR A 1 103 ? -4.622 -5.059 11.279 1.00 81.69 103 THR A C 1
ATOM 799 O O . THR A 1 103 ? -5.829 -5.303 11.322 1.00 81.69 103 THR A O 1
ATOM 802 N N . PHE A 1 104 ? -4.076 -4.379 10.276 1.00 84.19 104 PHE A N 1
ATOM 803 C CA . PHE A 1 104 ? -4.813 -3.788 9.163 1.00 84.19 104 PHE A CA 1
ATOM 804 C C . PHE A 1 104 ? -4.554 -4.568 7.880 1.00 84.19 104 PHE A C 1
ATOM 806 O O . PHE A 1 104 ? -3.401 -4.781 7.503 1.00 84.19 104 PHE A O 1
ATOM 813 N N . LYS A 1 105 ? -5.629 -4.979 7.198 1.00 89.69 105 LYS A N 1
ATOM 814 C CA . LYS A 1 105 ? -5.551 -5.724 5.937 1.00 89.69 105 LYS A CA 1
ATOM 815 C C . LYS A 1 105 ? -5.961 -4.835 4.782 1.00 89.69 105 LYS A C 1
ATOM 817 O O . LYS A 1 105 ? -7.131 -4.463 4.670 1.00 89.69 105 LYS A O 1
ATOM 822 N N . PHE A 1 106 ? -5.014 -4.545 3.906 1.00 92.19 106 PHE A N 1
ATOM 823 C CA . PHE A 1 106 ? -5.264 -3.823 2.673 1.00 92.19 106 PHE A CA 1
ATOM 824 C C . PHE A 1 106 ? -5.306 -4.777 1.491 1.00 92.19 106 PHE A C 1
ATOM 826 O O . PHE A 1 106 ? -4.629 -5.806 1.471 1.00 92.19 106 PHE A O 1
ATOM 833 N N . VAL A 1 107 ? -6.088 -4.418 0.480 1.00 95.00 107 VAL A N 1
ATOM 834 C CA . VAL A 1 107 ? -6.073 -5.102 -0.815 1.00 95.00 107 VAL A CA 1
ATOM 835 C C . VAL A 1 107 ? -6.003 -4.054 -1.907 1.00 95.00 107 VAL A C 1
ATOM 837 O O . VAL A 1 107 ? -6.882 -3.194 -1.976 1.00 95.00 107 VAL A O 1
ATOM 840 N N . ILE A 1 108 ? -4.983 -4.149 -2.759 1.00 94.94 108 ILE A N 1
ATOM 841 C CA . ILE A 1 108 ? -4.848 -3.331 -3.967 1.00 94.94 108 ILE A CA 1
ATOM 842 C C . ILE A 1 108 ? -5.281 -4.175 -5.158 1.00 94.94 108 ILE A C 1
ATOM 844 O O . ILE A 1 108 ? -4.725 -5.249 -5.411 1.00 94.94 108 ILE A O 1
ATOM 848 N N . LYS A 1 109 ? -6.257 -3.669 -5.905 1.00 95.31 109 LYS A N 1
ATOM 849 C CA . LYS A 1 109 ? -6.726 -4.266 -7.150 1.00 95.31 109 LYS A CA 1
ATOM 850 C C . LYS A 1 109 ? -6.234 -3.446 -8.325 1.00 95.31 109 LYS A C 1
ATOM 852 O O . LYS A 1 109 ? -6.322 -2.218 -8.336 1.00 95.31 109 LYS A O 1
ATOM 857 N N . ALA A 1 110 ? -5.734 -4.151 -9.328 1.00 94.62 110 ALA A N 1
ATOM 858 C CA . ALA A 1 110 ? -5.173 -3.563 -10.528 1.00 94.62 110 ALA A CA 1
ATOM 859 C C . ALA A 1 110 ? -5.651 -4.338 -11.759 1.00 94.62 110 ALA A C 1
ATOM 861 O O . ALA A 1 110 ? -5.591 -5.569 -11.819 1.00 94.62 110 ALA A O 1
ATOM 862 N N . ASN A 1 111 ? -6.159 -3.616 -12.753 1.00 95.19 111 ASN A N 1
ATOM 863 C CA . ASN A 1 111 ? -6.802 -4.198 -13.923 1.00 95.19 111 ASN A CA 1
ATOM 864 C C . ASN A 1 111 ? -5.827 -5.080 -14.715 1.00 95.19 111 ASN A C 1
ATOM 866 O O . ASN A 1 111 ? -4.845 -4.610 -15.285 1.00 95.19 111 ASN A O 1
ATOM 870 N N . GLY A 1 112 ? -6.133 -6.377 -14.794 1.00 95.44 112 GLY A N 1
ATOM 871 C CA . GLY A 1 112 ? -5.311 -7.360 -15.505 1.00 95.44 112 GLY A CA 1
ATOM 872 C C . GLY A 1 112 ? -4.185 -7.979 -14.670 1.00 95.44 112 GLY A C 1
ATOM 873 O O . GLY A 1 112 ? -3.482 -8.859 -15.184 1.00 95.44 112 GLY A O 1
ATOM 874 N N . TYR A 1 113 ? -4.059 -7.594 -13.400 1.00 95.94 113 TYR A N 1
ATOM 875 C CA . TYR A 1 113 ? -3.090 -8.113 -12.438 1.00 95.94 113 TYR A CA 1
ATOM 876 C C . TYR A 1 113 ? -3.777 -8.930 -11.341 1.00 95.94 113 TYR A C 1
ATOM 878 O O . TYR A 1 113 ? -4.998 -8.897 -11.202 1.00 95.94 113 TYR A O 1
ATOM 886 N N . ALA A 1 114 ? -2.989 -9.717 -10.611 1.00 94.12 114 ALA A N 1
ATOM 887 C CA . ALA A 1 114 ? -3.451 -10.358 -9.388 1.00 94.12 114 ALA A CA 1
ATOM 888 C C . ALA A 1 114 ? -3.635 -9.320 -8.271 1.00 94.12 114 ALA A C 1
ATOM 890 O O . ALA A 1 114 ? -2.882 -8.345 -8.205 1.00 94.12 114 ALA A O 1
ATOM 891 N N . ASP A 1 115 ? -4.612 -9.563 -7.398 1.00 94.38 115 ASP A N 1
ATOM 892 C CA . ASP A 1 115 ? -4.837 -8.753 -6.203 1.00 94.38 115 ASP A CA 1
ATOM 893 C C . ASP A 1 115 ? -3.617 -8.821 -5.281 1.00 94.38 115 ASP A C 1
ATOM 895 O O . ASP A 1 115 ? -3.011 -9.883 -5.101 1.00 94.38 115 ASP A O 1
ATOM 899 N N . VAL A 1 116 ? -3.279 -7.685 -4.679 1.00 94.88 116 VAL A N 1
ATOM 900 C CA . VAL A 1 116 ? -2.147 -7.566 -3.761 1.00 94.88 116 VAL A CA 1
ATOM 901 C C . VAL A 1 116 ? -2.677 -7.396 -2.341 1.00 94.88 116 VAL A C 1
ATOM 903 O O . VAL A 1 116 ? -3.099 -6.292 -1.985 1.00 94.88 116 VAL A O 1
ATOM 906 N N . PRO A 1 117 ? -2.690 -8.467 -1.528 1.00 93.94 117 PRO A N 1
ATOM 907 C CA . PRO A 1 117 ? -2.979 -8.358 -0.110 1.00 93.94 117 PRO A CA 1
ATOM 908 C C . PRO A 1 117 ? -1.754 -7.813 0.625 1.00 93.94 117 PRO A C 1
ATOM 910 O O . PRO A 1 117 ? -0.633 -8.279 0.421 1.00 93.94 117 PRO A O 1
ATOM 913 N N . LEU A 1 118 ? -1.987 -6.848 1.502 1.00 91.44 118 LEU A N 1
ATOM 914 C CA . LEU A 1 118 ? -0.977 -6.249 2.357 1.00 91.44 118 LEU A CA 1
ATOM 915 C C . LEU A 1 118 ? -1.477 -6.275 3.796 1.00 91.44 118 LEU A C 1
ATOM 917 O O . LEU A 1 118 ? -2.657 -6.036 4.052 1.00 91.44 118 LEU A O 1
ATOM 921 N N . GLU A 1 119 ? -0.587 -6.574 4.731 1.00 87.25 119 GLU A N 1
ATOM 922 C CA . GLU A 1 119 ? -0.926 -6.668 6.144 1.00 87.25 119 GLU A CA 1
ATOM 923 C C . GLU A 1 119 ? 0.075 -5.866 6.966 1.00 87.25 119 GLU A C 1
ATOM 925 O O . GLU A 1 119 ? 1.286 -6.079 6.872 1.00 87.25 119 GLU A O 1
ATOM 930 N N . PHE A 1 120 ? -0.455 -4.946 7.768 1.00 80.56 120 PHE A N 1
ATOM 931 C CA . PHE A 1 120 ? 0.324 -4.165 8.713 1.00 80.56 120 PHE A CA 1
ATOM 932 C C . PHE A 1 120 ? -0.100 -4.485 10.128 1.00 80.56 120 PHE A C 1
ATOM 934 O O . PHE A 1 120 ? -1.267 -4.328 10.483 1.00 80.56 120 PHE A O 1
ATOM 941 N N . ASP A 1 121 ? 0.871 -4.887 10.934 1.00 77.31 121 ASP A N 1
ATOM 942 C CA . ASP A 1 121 ? 0.704 -5.065 12.364 1.00 77.31 121 ASP A CA 1
ATOM 943 C C . ASP A 1 121 ? 1.274 -3.850 13.096 1.00 77.31 121 ASP A C 1
ATOM 945 O O . ASP A 1 121 ? 2.485 -3.630 13.110 1.00 77.31 121 ASP A O 1
ATOM 949 N N . LEU A 1 122 ? 0.392 -3.054 13.695 1.00 73.00 122 LEU A N 1
ATOM 950 C CA . LEU A 1 122 ? 0.745 -1.882 14.489 1.00 73.00 122 LEU A CA 1
ATOM 951 C C . LEU A 1 122 ? 0.902 -2.207 15.979 1.00 73.00 122 LEU A C 1
ATOM 953 O O . LEU A 1 122 ? 1.112 -1.286 16.761 1.00 73.00 122 LEU A O 1
ATOM 957 N N . SER A 1 123 ? 0.849 -3.480 16.393 1.00 71.19 123 SER A N 1
ATOM 958 C CA . SER A 1 123 ? 0.996 -3.879 17.807 1.00 71.19 123 SER A CA 1
ATOM 959 C C . SER A 1 123 ? 2.241 -3.271 18.462 1.00 71.19 123 SER A C 1
ATOM 961 O O . SER A 1 123 ? 2.168 -2.756 19.573 1.00 71.19 123 SER A O 1
ATOM 963 N N . HIS A 1 124 ? 3.348 -3.212 17.718 1.00 64.00 124 HIS A N 1
ATOM 964 C CA . HIS A 1 124 ? 4.626 -2.661 18.173 1.00 64.00 124 HIS A CA 1
ATOM 965 C C . HIS A 1 124 ? 4.606 -1.148 18.466 1.00 64.00 124 HIS A C 1
ATOM 967 O O . HIS A 1 124 ? 5.453 -0.658 19.208 1.00 64.00 124 HIS A O 1
ATOM 973 N N . LEU A 1 125 ? 3.652 -0.391 17.914 1.00 59.81 125 LEU A N 1
ATOM 974 C CA . LEU A 1 125 ? 3.513 1.046 18.183 1.00 59.81 125 LEU A CA 1
ATOM 975 C C . LEU A 1 125 ? 2.834 1.326 19.527 1.00 59.81 125 LEU A C 1
ATOM 977 O O . LEU A 1 125 ? 3.018 2.394 20.114 1.00 59.81 125 LEU A O 1
ATOM 981 N N . PHE A 1 126 ? 2.061 0.361 20.027 1.00 55.56 126 PHE A N 1
ATOM 982 C CA . PHE A 1 126 ? 1.304 0.479 21.271 1.00 55.56 126 PHE A CA 1
ATOM 983 C C . PHE A 1 126 ? 1.985 -0.218 22.459 1.00 55.56 126 PHE A C 1
ATOM 985 O O . PHE A 1 126 ? 1.526 -0.067 23.590 1.00 55.56 126 PHE A O 1
ATOM 992 N N . ASP A 1 127 ? 3.125 -0.880 22.234 1.00 51.22 127 ASP A N 1
ATOM 993 C CA . ASP A 1 127 ? 3.978 -1.474 23.279 1.00 51.22 127 ASP A CA 1
ATOM 994 C C . ASP A 1 127 ? 4.704 -0.431 24.159 1.00 51.22 127 ASP A C 1
ATOM 996 O O . ASP A 1 127 ? 5.470 -0.783 25.053 1.00 51.22 127 ASP A O 1
ATOM 1000 N N . 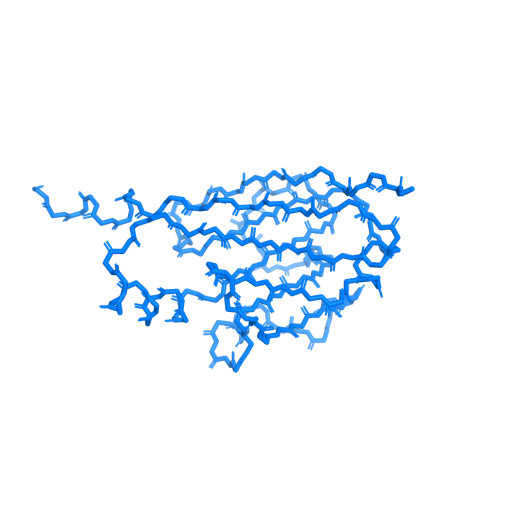SER A 1 128 ? 4.439 0.868 23.981 1.00 45.19 128 SER A N 1
ATOM 1001 C CA . SER A 1 128 ? 4.998 1.943 24.817 1.00 45.19 128 SER A CA 1
ATOM 1002 C C . SER A 1 128 ? 4.266 2.168 26.154 1.00 45.19 128 SER A C 1
ATOM 1004 O O . SER A 1 128 ? 4.558 3.137 26.853 1.00 45.19 128 SER A O 1
ATOM 1006 N N . ASN A 1 129 ? 3.363 1.264 26.555 1.00 38.72 129 ASN A N 1
ATOM 1007 C CA . ASN A 1 129 ? 2.745 1.251 27.886 1.00 38.72 129 ASN A CA 1
ATOM 1008 C C . ASN A 1 129 ? 2.953 -0.092 28.616 1.00 38.72 129 ASN A C 1
ATOM 1010 O O . ASN A 1 129 ? 1.983 -0.810 28.865 1.00 38.72 129 ASN A O 1
ATOM 1014 N N . ILE A 1 130 ? 4.197 -0.394 29.015 1.00 38.31 130 ILE A N 1
ATOM 1015 C CA . ILE A 1 130 ? 4.512 -1.148 30.248 1.00 38.31 130 ILE A CA 1
ATOM 1016 C C . ILE A 1 130 ? 5.691 -0.477 30.955 1.00 38.31 130 ILE A C 1
ATOM 1018 O O . ILE A 1 130 ? 6.738 -0.284 30.301 1.00 38.31 130 ILE A O 1
#

pLDDT: mean 78.64, std 13.75, range [38.31, 95.94]

Solvent-accessible surface area (backbone atoms only — not comparable to full-atom values): 7753 Å² total; per-residue (Å²): 118,43,82,58,67,67,73,41,83,54,86,50,100,91,47,91,47,64,33,34,34,25,56,73,46,68,72,51,59,76,28,53,76,49,40,26,50,78,82,43,80,57,54,58,49,73,46,88,58,42,95,82,52,58,72,77,55,48,73,76,47,95,42,43,33,40,37,30,42,54,66,96,70,91,66,101,60,98,65,99,47,51,21,36,37,43,42,28,48,69,58,52,51,55,52,31,73,75,64,75,51,53,63,48,47,34,39,40,36,29,72,63,37,48,71,45,77,44,78,46,72,49,55,78,75,64,64,82,79,125

InterPro domains:
  IPR011432 Heme-binding protein Shr-like, Hb-interacting domain [PF07550] (22-118)

Secondary structure (DSSP, 8-state):
-BPPPPPEEEEETTEEEEEEEES--HHHHHHEEEEEETTEEPPEEE-S-GGG--HHHHTTSS-SEEEEEPPSSS--S----SEEEEE-HHHHHHHHHHH--SEEEEEEEETTB--EEEEEE-HHHHTT--

Nearest PDB structures (foldseek):
  5c5z-assembly1_B  TM=2.649E-01  e=4.884E+00  Escherichia coli
  4iss-assembly1_B  TM=1.894E-01  e=5.478E+00  Kluyveromyces lactis

Mean predicted aligned error: 6.82 Å

Sequence (130 aa):
MKAAPILKSVTVESVVTPFYSFDGGEDWIKSISEVTLNGAPLTGVSTTDLSKIDVNDYQNDEAQYLISPLPEEGFDIDIEAENIIIFNVKYLNEVFQETGTLTFKFVIKANGYADVPLEFDLSHLFDSNI